Protein AF-X1PJE7-F1 (afdb_monomer)

Nearest PDB structures (foldseek):
  6ztq-assembly1_E  TM=8.064E-01  e=6.069E-01  Mus musculus

Secondary structure (DSSP, 8-state):
-------S--S-GGG-S-EEETTEEE-S--HHHHHHHHHHHHH--S--------

Mean predicted aligned error: 7.22 Å

InterPro domains:
  IPR036249 Thioredoxin-like superfamily [SSF52833] (1-42)
  IPR042128 NuoE domain [cd03064] (1-41)

Solvent-accessible surface area (backbone atoms only — not comparable to full-ato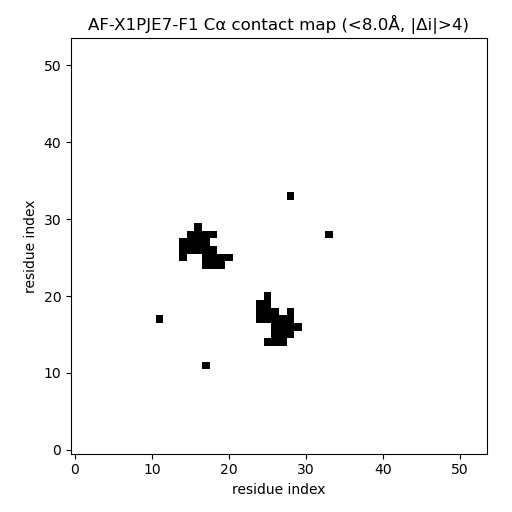m values): 3844 Å² total; per-residue (Å²): 140,88,83,90,78,91,75,94,76,81,89,49,74,94,34,56,49,66,48,74,57,100,84,44,82,42,52,70,54,43,76,69,54,51,50,55,52,49,49,51,62,69,73,47,88,69,83,89,86,79,88,86,80,127

Sequence (54 aa):
MFTLKIVNCLGACALGPVVMVDGEYHGQMTQGKVKRLLDRYTEAAGEKHDPEKS

pLDDT: mean 82.0, std 16.47, range [43.72, 94.88]

Foldseek 3Di:
DDDDDDDDDDPPVVQPPWDDDPNDIDGPDDPVNVVVVVVCCVVDPDDDDDPPDD

Structure (mmCIF, N/CA/C/O backbone):
data_AF-X1PJE7-F1
#
_entry.id   AF-X1PJE7-F1
#
loop_
_atom_site.group_PDB
_atom_site.id
_atom_site.type_symbol
_atom_site.label_atom_id
_atom_site.label_alt_id
_atom_site.label_comp_id
_atom_site.label_asym_id
_atom_site.label_entity_id
_atom_site.label_seq_id
_atom_site.pdbx_PDB_ins_code
_atom_site.Cartn_x
_atom_site.Cartn_y
_atom_site.Cartn_z
_atom_site.occupancy
_atom_site.B_iso_or_equiv
_atom_site.auth_seq_id
_atom_site.auth_comp_id
_atom_site.auth_asym_id
_atom_site.auth_atom_id
_atom_site.pdbx_PDB_model_num
ATOM 1 N N . MET A 1 1 ? -9.638 -16.220 4.586 1.00 79.56 1 MET A N 1
ATOM 2 C CA . MET A 1 1 ? -8.288 -16.533 5.120 1.00 79.56 1 MET A CA 1
ATOM 3 C C . MET A 1 1 ? -7.286 -15.713 4.324 1.00 79.56 1 MET A C 1
ATOM 5 O O . MET A 1 1 ? -7.429 -15.682 3.112 1.00 79.56 1 MET A O 1
ATOM 9 N N . PHE A 1 2 ? -6.322 -15.045 4.964 1.00 86.06 2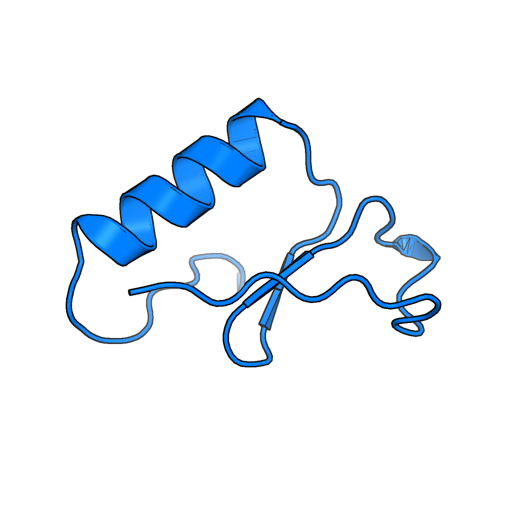 PHE A N 1
ATOM 10 C CA . PHE A 1 2 ? -5.343 -14.189 4.274 1.00 86.06 2 PHE A CA 1
ATOM 11 C C . PHE A 1 2 ? -3.922 -14.715 4.439 1.00 86.06 2 PHE A C 1
ATOM 13 O O . PHE A 1 2 ? -3.602 -15.350 5.441 1.00 86.06 2 PHE A O 1
ATOM 20 N N . THR A 1 3 ? -3.065 -14.406 3.466 1.00 91.69 3 THR A N 1
ATOM 21 C CA . THR A 1 3 ? -1.616 -14.611 3.556 1.00 91.69 3 THR A CA 1
ATOM 22 C C . THR A 1 3 ? -0.922 -13.278 3.328 1.00 91.69 3 THR A C 1
ATOM 24 O O . THR A 1 3 ? -1.085 -12.671 2.273 1.00 91.69 3 THR A O 1
ATOM 27 N N . LEU A 1 4 ? -0.129 -12.835 4.301 1.00 92.50 4 LEU A N 1
ATOM 28 C CA . LEU A 1 4 ? 0.688 -11.635 4.169 1.00 92.50 4 LEU A CA 1
ATOM 29 C C . LEU A 1 4 ? 2.078 -12.015 3.656 1.00 92.50 4 LEU A C 1
ATOM 31 O O . LEU A 1 4 ? 2.743 -12.874 4.234 1.00 92.50 4 LEU A O 1
ATOM 35 N N . LYS A 1 5 ? 2.528 -11.350 2.593 1.00 91.56 5 LYS A N 1
ATOM 36 C CA . LYS A 1 5 ? 3.894 -11.467 2.076 1.00 91.56 5 LYS A CA 1
ATOM 37 C C . LYS A 1 5 ? 4.524 -10.085 2.020 1.00 91.56 5 LYS A C 1
ATOM 39 O O . LYS A 1 5 ? 3.917 -9.150 1.505 1.00 91.56 5 LYS A O 1
ATOM 44 N N . ILE A 1 6 ? 5.743 -9.973 2.537 1.00 92.44 6 ILE A N 1
ATOM 45 C CA . ILE A 1 6 ? 6.553 -8.764 2.402 1.00 92.44 6 ILE A CA 1
ATOM 46 C C . ILE A 1 6 ? 7.334 -8.897 1.101 1.00 92.44 6 ILE A C 1
ATOM 48 O O . ILE A 1 6 ? 8.013 -9.897 0.874 1.00 92.44 6 ILE A O 1
ATOM 52 N N . VAL A 1 7 ? 7.207 -7.898 0.239 1.00 92.25 7 VAL A N 1
ATOM 53 C CA . VAL 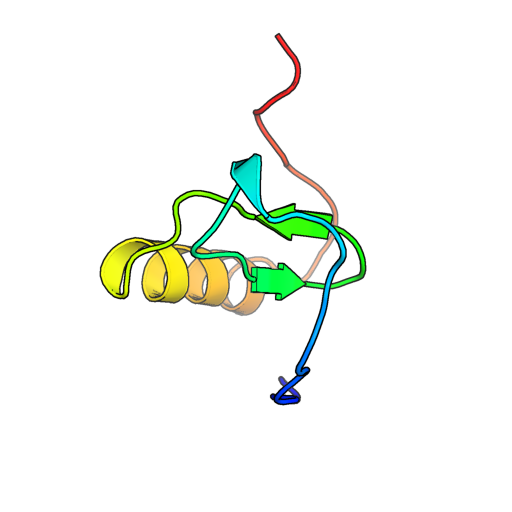A 1 7 ? 7.892 -7.832 -1.051 1.00 92.25 7 VAL A CA 1
ATOM 54 C C . VAL A 1 7 ? 8.739 -6.573 -1.099 1.00 92.25 7 VAL A C 1
ATOM 56 O O . VAL A 1 7 ? 8.328 -5.523 -0.611 1.00 92.25 7 VAL A O 1
ATOM 59 N N . ASN A 1 8 ? 9.928 -6.682 -1.688 1.00 91.12 8 ASN A N 1
ATOM 60 C CA . ASN A 1 8 ? 10.878 -5.571 -1.717 1.00 91.12 8 ASN A CA 1
ATOM 61 C C . ASN A 1 8 ? 10.541 -4.552 -2.811 1.00 91.12 8 ASN A C 1
ATOM 63 O O . ASN A 1 8 ? 10.661 -3.351 -2.593 1.00 91.12 8 ASN A O 1
ATOM 67 N N . CYS A 1 9 ? 10.141 -5.020 -3.998 1.00 91.25 9 CYS A N 1
ATOM 68 C CA . CYS A 1 9 ? 9.851 -4.159 -5.137 1.00 91.25 9 CYS A CA 1
ATOM 69 C C . CYS A 1 9 ? 8.597 -4.629 -5.871 1.00 91.25 9 CYS A C 1
ATOM 71 O O . CYS A 1 9 ? 8.428 -5.816 -6.138 1.00 91.25 9 CYS A O 1
ATOM 73 N N . LEU A 1 10 ? 7.748 -3.660 -6.209 1.00 90.81 10 LEU A N 1
ATOM 74 C CA . LEU A 1 10 ? 6.514 -3.836 -6.973 1.00 90.81 10 LEU A CA 1
ATOM 75 C C . LEU A 1 10 ? 6.508 -3.018 -8.275 1.00 90.81 10 LEU A C 1
ATOM 77 O O . LEU A 1 10 ? 5.505 -2.986 -8.975 1.00 90.81 10 LEU A O 1
ATOM 81 N N . GLY A 1 11 ? 7.598 -2.306 -8.589 1.00 91.62 11 GLY A N 1
ATOM 82 C CA . GLY A 1 11 ? 7.699 -1.470 -9.793 1.00 91.62 11 GLY A CA 1
ATOM 83 C C . GLY A 1 11 ? 6.751 -0.261 -9.831 1.00 91.62 11 GLY A C 1
ATOM 84 O O . GLY A 1 11 ? 6.702 0.444 -10.830 1.00 91.62 11 GLY A O 1
ATOM 85 N N . ALA A 1 12 ? 6.024 0.010 -8.746 1.00 90.50 12 ALA A N 1
ATOM 86 C CA . ALA A 1 12 ? 4.987 1.036 -8.657 1.00 90.50 12 ALA A CA 1
ATOM 87 C C . ALA A 1 12 ? 5.435 2.240 -7.807 1.00 90.50 12 ALA A C 1
ATOM 89 O O . ALA A 1 12 ? 4.691 2.725 -6.956 1.00 90.50 12 ALA A O 1
ATOM 90 N N . CYS A 1 13 ? 6.671 2.713 -8.000 1.00 90.62 13 CYS A N 1
ATOM 91 C CA . CYS A 1 13 ? 7.288 3.734 -7.142 1.00 90.62 13 CYS A CA 1
ATOM 92 C C . CYS A 1 13 ? 6.462 5.030 -7.051 1.00 90.62 13 CYS A C 1
ATOM 94 O O . CYS A 1 13 ? 6.345 5.601 -5.972 1.00 90.62 13 CYS A O 1
ATOM 96 N N . ALA A 1 14 ? 5.829 5.452 -8.150 1.00 91.44 14 ALA A N 1
ATOM 97 C CA . ALA A 1 14 ? 4.959 6.633 -8.181 1.00 91.44 14 ALA A CA 1
ATOM 98 C C . ALA A 1 14 ? 3.666 6.474 -7.352 1.00 91.44 14 ALA A C 1
ATOM 100 O O . ALA A 1 14 ? 3.029 7.463 -7.003 1.00 91.44 14 ALA A O 1
ATOM 101 N N . LEU A 1 15 ? 3.281 5.237 -7.027 1.00 89.19 15 LEU A N 1
ATOM 102 C CA . LEU A 1 15 ? 2.076 4.892 -6.271 1.00 89.19 15 LEU A CA 1
ATOM 103 C C . LEU A 1 15 ? 2.372 4.569 -4.799 1.00 89.19 15 LEU A C 1
ATOM 105 O O . LEU A 1 15 ? 1.450 4.230 -4.056 1.00 89.19 15 LEU A O 1
ATOM 109 N N . GLY A 1 16 ? 3.634 4.657 -4.367 1.00 85.25 16 GLY A N 1
ATOM 110 C CA . GLY A 1 16 ? 4.018 4.358 -2.989 1.00 85.25 16 GLY A CA 1
ATOM 111 C C . GLY A 1 16 ? 3.315 5.278 -1.976 1.00 85.25 16 GLY A C 1
ATOM 112 O O . GLY A 1 16 ? 3.152 6.465 -2.264 1.00 85.25 16 GLY A O 1
ATOM 113 N N . PRO A 1 17 ? 2.923 4.787 -0.780 1.00 91.62 17 PRO A N 1
ATOM 114 C CA . PRO A 1 17 ? 2.885 3.395 -0.301 1.00 91.62 17 PRO A CA 1
ATOM 115 C C . PRO A 1 17 ? 1.853 2.533 -1.048 1.00 91.62 17 PRO A C 1
ATOM 117 O O . PRO A 1 17 ? 0.731 2.982 -1.274 1.00 91.62 17 PRO A O 1
ATOM 120 N N . VAL A 1 18 ? 2.206 1.287 -1.389 1.00 93.62 18 VAL A N 1
ATOM 121 C CA . VAL A 1 18 ? 1.387 0.404 -2.241 1.00 93.62 18 VAL A CA 1
ATOM 122 C C . VAL A 1 18 ? 1.203 -0.988 -1.627 1.00 93.62 18 VAL A C 1
ATOM 124 O O . VAL A 1 18 ? 2.125 -1.532 -1.021 1.00 93.62 18 VAL A O 1
ATOM 127 N N . VAL A 1 19 ? 0.011 -1.561 -1.793 1.00 93.25 19 VAL A N 1
ATOM 128 C CA . VAL A 1 19 ? -0.340 -2.943 -1.426 1.00 93.25 19 VAL A CA 1
ATOM 129 C C . VAL A 1 19 ? -0.921 -3.634 -2.656 1.00 93.25 19 VAL A C 1
ATOM 131 O O . VAL A 1 19 ? -1.634 -2.998 -3.425 1.00 93.25 19 VAL A O 1
ATOM 134 N N . MET A 1 20 ? -0.626 -4.921 -2.842 1.00 90.62 20 MET A N 1
ATOM 135 C CA . MET A 1 20 ? -1.249 -5.744 -3.878 1.00 90.62 20 MET A CA 1
ATOM 136 C C . MET A 1 20 ? -2.147 -6.797 -3.231 1.00 90.62 20 MET A C 1
ATOM 138 O O . MET A 1 20 ? -1.685 -7.524 -2.349 1.00 90.62 20 MET A O 1
ATOM 142 N N . VAL A 1 21 ? -3.401 -6.892 -3.670 1.00 91.62 21 VAL A N 1
ATOM 143 C CA . VAL A 1 21 ? -4.340 -7.946 -3.255 1.00 91.62 21 VAL A CA 1
ATOM 144 C C . VAL A 1 21 ? -4.869 -8.614 -4.515 1.00 91.62 21 VAL A C 1
ATOM 146 O O . VAL A 1 21 ? -5.296 -7.924 -5.428 1.00 91.62 21 VAL A O 1
ATOM 149 N N . ASP A 1 22 ? -4.747 -9.939 -4.605 1.00 87.56 22 ASP A N 1
ATOM 150 C CA . ASP A 1 22 ? -5.207 -10.740 -5.753 1.00 87.56 22 ASP A CA 1
ATOM 151 C C . ASP A 1 22 ? -4.740 -10.243 -7.141 1.00 87.56 22 ASP A C 1
ATOM 153 O O . ASP A 1 22 ? -5.376 -10.485 -8.163 1.00 87.56 22 ASP A O 1
ATOM 157 N N . GLY A 1 23 ? -3.575 -9.584 -7.193 1.00 87.81 23 GLY A N 1
ATOM 158 C CA . GLY A 1 23 ? -2.988 -9.027 -8.419 1.00 87.81 23 GLY A CA 1
ATOM 159 C C . GLY A 1 23 ? -3.354 -7.566 -8.701 1.00 87.81 23 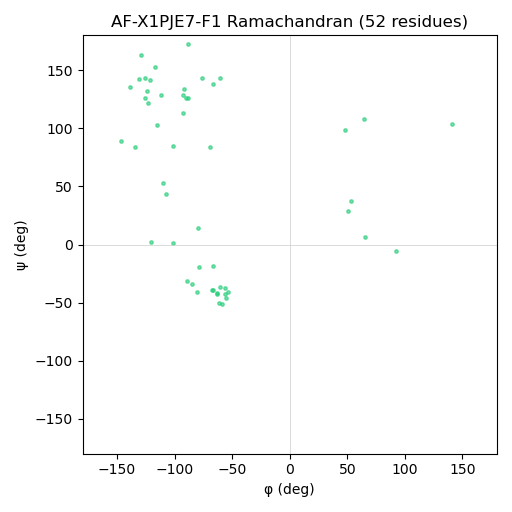GLY A C 1
ATOM 160 O O . GLY A 1 23 ? -2.785 -6.968 -9.615 1.00 87.81 23 GLY A O 1
ATOM 161 N N . GLU A 1 24 ? -4.235 -6.967 -7.902 1.00 89.06 24 GLU A N 1
ATOM 162 C CA . GLU A 1 24 ? -4.648 -5.570 -8.026 1.00 89.06 24 GLU A CA 1
ATOM 163 C C . GLU A 1 24 ? -3.773 -4.655 -7.170 1.00 89.06 24 GLU A C 1
ATOM 165 O O . GLU A 1 24 ? -3.489 -4.945 -6.007 1.00 89.06 24 GLU A O 1
ATOM 170 N N . TYR A 1 25 ? -3.328 -3.539 -7.752 1.0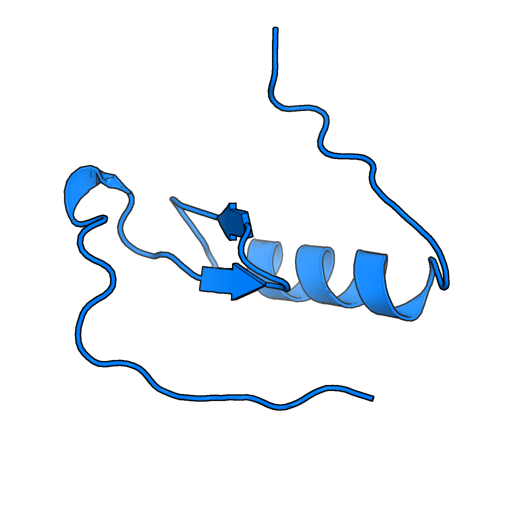0 91.56 25 TYR A N 1
ATOM 171 C CA . TYR A 1 25 ? -2.480 -2.558 -7.080 1.00 91.56 25 TYR A CA 1
ATOM 172 C C . TYR A 1 25 ? -3.325 -1.490 -6.394 1.00 91.56 25 TYR A C 1
ATOM 174 O O . TYR A 1 25 ? -4.090 -0.776 -7.033 1.00 91.56 25 TYR A O 1
ATOM 182 N N . HIS A 1 26 ? -3.088 -1.296 -5.103 1.00 92.56 26 HIS A N 1
ATOM 183 C CA . HIS A 1 26 ? -3.690 -0.235 -4.311 1.00 92.56 26 HIS A CA 1
ATOM 184 C C . HIS A 1 26 ? -2.588 0.719 -3.849 1.00 92.56 26 HIS A C 1
ATOM 186 O O . HIS A 1 26 ? -1.819 0.398 -2.943 1.00 92.56 26 HIS A O 1
ATOM 192 N N . GLY A 1 27 ? -2.478 1.873 -4.508 1.00 93.31 27 GLY A N 1
ATOM 193 C CA . GLY A 1 27 ? -1.503 2.919 -4.186 1.00 93.31 27 GLY A CA 1
ATOM 194 C C . GLY A 1 27 ? -1.997 3.917 -3.139 1.00 93.31 27 GLY A C 1
ATOM 195 O O . GLY A 1 27 ? -3.168 3.918 -2.759 1.00 93.31 27 GLY A O 1
ATOM 196 N N . GLN A 1 28 ? -1.109 4.804 -2.682 1.00 93.44 28 GLN A N 1
ATOM 197 C CA . GLN A 1 28 ? -1.430 5.849 -1.694 1.00 93.44 28 GLN A CA 1
ATOM 198 C C . GLN A 1 28 ? -2.089 5.278 -0.422 1.00 93.44 28 GLN A C 1
ATOM 200 O O . GLN A 1 28 ? -3.042 5.848 0.136 1.00 93.44 28 GLN A O 1
ATOM 205 N N . MET A 1 29 ? -1.623 4.103 0.004 1.00 94.00 29 MET A N 1
ATOM 206 C CA . MET A 1 29 ? -2.190 3.362 1.123 1.00 94.00 29 MET A CA 1
ATOM 207 C C . MET A 1 29 ? -1.793 3.969 2.464 1.00 94.00 29 MET A C 1
ATOM 209 O O . MET A 1 29 ? -0.676 4.431 2.681 1.00 94.00 29 MET A O 1
ATOM 213 N N . THR A 1 30 ? -2.739 3.924 3.395 1.00 94.88 30 THR A N 1
ATOM 214 C CA . THR A 1 30 ? -2.555 4.285 4.802 1.00 94.88 30 THR A CA 1
ATOM 215 C C . THR A 1 30 ? -3.093 3.153 5.666 1.00 94.88 30 THR A C 1
ATOM 217 O O . THR A 1 30 ? -3.891 2.343 5.195 1.00 94.88 30 THR A O 1
ATOM 220 N N . GLN A 1 31 ? -2.724 3.108 6.946 1.00 93.50 31 GLN A N 1
ATOM 221 C CA . GLN A 1 31 ? -3.206 2.071 7.871 1.00 93.50 31 GLN A CA 1
ATOM 222 C C . GLN A 1 31 ? -4.745 1.969 7.891 1.00 93.50 31 GLN A C 1
ATOM 224 O O . GLN A 1 31 ? -5.300 0.874 7.852 1.00 93.50 31 GLN A O 1
ATOM 229 N N . GLY A 1 32 ? -5.443 3.112 7.863 1.00 94.88 32 GLY A N 1
ATOM 230 C CA . GLY A 1 32 ? -6.907 3.149 7.792 1.00 94.88 32 GLY A CA 1
ATOM 231 C C . GLY A 1 32 ? -7.468 2.627 6.465 1.00 94.88 32 GLY A C 1
ATOM 232 O O . GLY A 1 32 ? -8.465 1.906 6.472 1.00 94.88 32 GLY A O 1
ATOM 233 N N . LYS A 1 33 ? -6.822 2.940 5.331 1.00 91.75 33 LYS A N 1
ATOM 234 C CA . LYS A 1 33 ? -7.219 2.412 4.014 1.00 91.75 33 LYS A CA 1
ATOM 235 C C . LYS A 1 33 ? -6.996 0.905 3.921 1.00 91.75 33 LYS A C 1
ATOM 237 O O . LYS A 1 33 ? -7.861 0.215 3.401 1.00 91.75 33 LYS A O 1
ATOM 242 N N . VAL A 1 34 ? -5.895 0.396 4.478 1.00 92.88 34 VAL A N 1
ATOM 243 C CA . VAL A 1 34 ? -5.610 -1.046 4.528 1.00 92.88 34 VAL A CA 1
ATOM 244 C C . VAL A 1 34 ? -6.656 -1.776 5.367 1.00 92.88 34 VAL A C 1
ATOM 246 O O . VAL A 1 34 ? -7.156 -2.806 4.932 1.00 92.88 34 VAL A O 1
ATOM 249 N N . LYS A 1 35 ? -7.053 -1.228 6.524 1.00 91.94 35 LYS A N 1
ATOM 250 C CA . LYS A 1 35 ? -8.120 -1.825 7.339 1.00 91.94 35 LYS A CA 1
ATOM 251 C C . LYS A 1 35 ? -9.436 -1.921 6.560 1.00 91.94 35 LYS A C 1
ATOM 253 O O . LYS A 1 35 ? -9.964 -3.012 6.412 1.00 91.94 35 LYS A O 1
ATOM 258 N N . ARG A 1 36 ? -9.886 -0.814 5.956 1.00 90.75 36 ARG A N 1
ATOM 259 C CA . ARG A 1 36 ? -11.100 -0.794 5.115 1.00 90.75 36 ARG A CA 1
ATOM 260 C C . ARG A 1 36 ? -11.003 -1.731 3.911 1.00 90.75 36 ARG A C 1
ATOM 262 O O . ARG A 1 36 ? -12.001 -2.308 3.499 1.0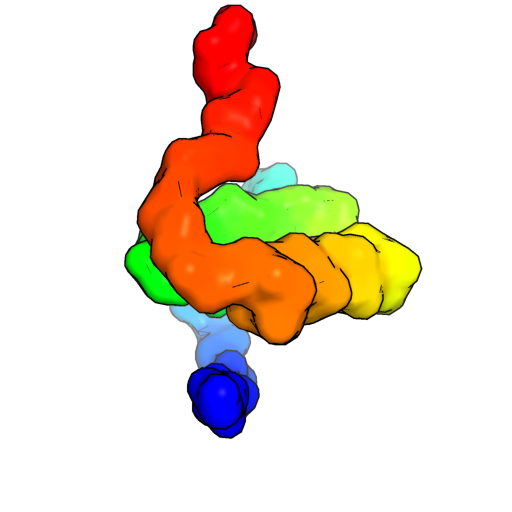0 90.75 36 ARG A O 1
ATOM 269 N N . LEU A 1 37 ? -9.816 -1.851 3.314 1.00 90.19 37 LEU A N 1
ATOM 270 C CA . LEU A 1 37 ? -9.562 -2.781 2.219 1.00 90.19 37 LEU A CA 1
ATOM 271 C C . LEU A 1 37 ? -9.787 -4.222 2.684 1.00 90.19 37 LEU A C 1
ATOM 273 O O . LEU A 1 37 ? -10.540 -4.938 2.040 1.00 90.19 37 LEU A O 1
ATOM 277 N N . LEU A 1 38 ? -9.189 -4.616 3.810 1.00 89.75 38 LEU A N 1
ATOM 278 C CA . LEU A 1 38 ? -9.354 -5.953 4.384 1.00 89.75 38 LEU A CA 1
ATOM 279 C C . LEU A 1 38 ? -10.802 -6.228 4.801 1.00 89.75 38 LEU A C 1
ATOM 281 O O . LEU A 1 38 ? -11.294 -7.310 4.494 1.00 89.75 38 LEU A O 1
ATOM 285 N N . ASP A 1 39 ? -11.479 -5.247 5.409 1.00 89.31 39 ASP A N 1
ATOM 286 C CA . ASP A 1 39 ? -12.885 -5.351 5.821 1.00 89.31 39 ASP A CA 1
ATOM 287 C C . ASP A 1 39 ? -13.772 -5.730 4.61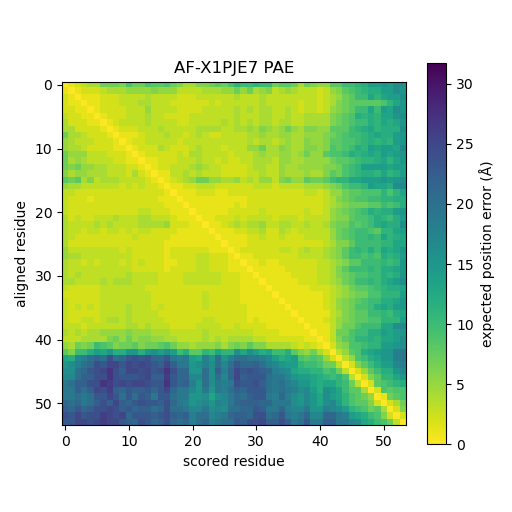3 1.00 89.31 39 ASP A C 1
ATOM 289 O O . ASP A 1 39 ? -14.524 -6.707 4.676 1.00 89.31 39 ASP A O 1
ATOM 293 N N . ARG A 1 40 ? -13.571 -5.069 3.456 1.00 86.31 40 ARG A N 1
ATOM 294 C CA . ARG A 1 40 ? -14.267 -5.403 2.196 1.00 86.31 40 ARG A CA 1
ATOM 295 C C . ARG A 1 40 ? -14.063 -6.860 1.771 1.00 86.31 40 ARG A C 1
ATOM 297 O O . ARG A 1 40 ? -15.024 -7.500 1.369 1.00 86.31 40 ARG A O 1
ATOM 304 N N . TYR A 1 41 ? -12.849 -7.396 1.885 1.00 84.38 41 TYR A N 1
ATOM 305 C CA . TYR A 1 41 ? -12.549 -8.782 1.493 1.00 84.38 41 TYR A CA 1
ATOM 306 C C . TYR A 1 41 ? -12.996 -9.828 2.526 1.00 84.38 41 TYR A C 1
ATOM 308 O O . TYR A 1 41 ? -13.120 -11.007 2.194 1.00 84.38 41 TYR A O 1
ATOM 316 N N . THR A 1 42 ? -13.225 -9.433 3.782 1.00 82.44 42 THR A N 1
ATOM 317 C CA . THR A 1 42 ? -13.800 -10.311 4.815 1.00 82.44 42 THR A CA 1
ATOM 318 C C . THR A 1 42 ? -15.321 -10.354 4.803 1.00 82.44 42 THR A C 1
ATOM 320 O O . THR A 1 42 ? -15.884 -11.401 5.109 1.00 82.44 42 THR A O 1
ATOM 323 N N . GLU A 1 43 ? -15.983 -9.243 4.473 1.00 70.19 43 GLU A N 1
ATOM 324 C CA . GLU A 1 43 ? -17.447 -9.139 4.477 1.00 70.19 43 GLU A CA 1
ATOM 325 C C . GLU A 1 43 ? -18.055 -9.540 3.123 1.00 70.19 43 GLU A C 1
ATOM 327 O O . GLU A 1 43 ? -19.136 -10.127 3.081 1.00 70.19 43 GLU A O 1
ATOM 332 N N . ALA A 1 44 ? -17.338 -9.305 2.017 1.00 58.19 44 ALA A N 1
ATOM 333 C CA . ALA A 1 44 ? -17.729 -9.725 0.675 1.00 58.19 44 ALA A CA 1
ATOM 334 C C . ALA A 1 44 ? -16.957 -10.984 0.255 1.00 58.19 44 ALA A C 1
ATOM 336 O O . ALA A 1 44 ? -15.938 -10.929 -0.432 1.00 58.19 44 ALA A O 1
ATOM 337 N N . ALA A 1 45 ? -17.448 -12.158 0.642 1.00 50.72 45 ALA A N 1
ATOM 338 C CA . ALA A 1 45 ? -17.052 -13.392 -0.023 1.00 50.72 45 ALA A CA 1
ATOM 339 C C . ALA A 1 45 ? -17.635 -13.407 -1.452 1.00 50.72 45 ALA A C 1
ATOM 341 O O . ALA A 1 45 ? -18.708 -13.960 -1.673 1.00 50.72 45 ALA A O 1
ATOM 342 N N . GLY A 1 46 ? -16.951 -12.780 -2.416 1.00 50.72 46 GLY A N 1
ATOM 343 C CA . GLY A 1 46 ? -17.262 -12.930 -3.840 1.00 50.72 46 GLY A CA 1
ATOM 344 C C . GLY A 1 46 ? -17.141 -11.658 -4.678 1.00 50.72 46 GLY A C 1
ATOM 345 O O . GLY A 1 46 ? -18.044 -10.836 -4.693 1.00 50.72 46 GLY A O 1
ATOM 346 N N . GLU A 1 47 ? -16.049 -11.603 -5.440 1.00 50.09 47 GLU A N 1
ATOM 347 C CA . GLU A 1 47 ? -15.936 -11.027 -6.788 1.00 50.09 47 GLU A CA 1
ATOM 348 C C . GLU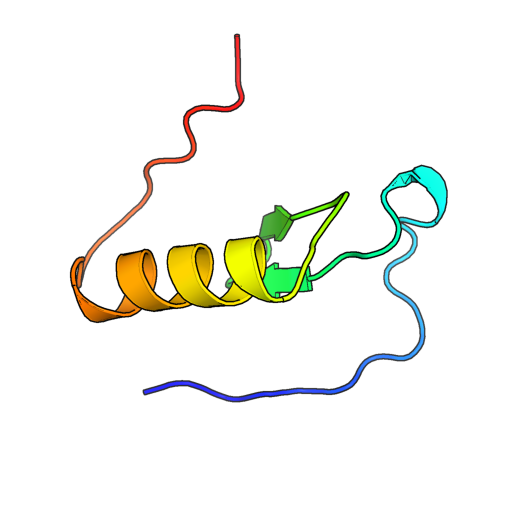 A 1 47 ? -16.161 -9.505 -6.987 1.00 50.09 47 GLU A C 1
ATOM 350 O O . GLU A 1 47 ? -17.276 -9.001 -7.024 1.00 50.09 47 GLU A O 1
ATOM 355 N N . LYS A 1 48 ? -15.037 -8.813 -7.245 1.00 52.88 48 LYS A N 1
ATOM 356 C CA . LYS A 1 48 ? -14.865 -7.623 -8.108 1.00 52.88 48 LYS A CA 1
ATOM 357 C C . LYS A 1 48 ? -15.869 -6.474 -7.918 1.00 52.88 48 LYS A C 1
ATOM 359 O O . LYS A 1 48 ? -16.899 -6.404 -8.582 1.00 52.88 48 LYS A O 1
ATOM 364 N N . HIS A 1 49 ? -15.463 -5.460 -7.157 1.00 43.72 49 HIS A N 1
ATOM 365 C CA . HIS A 1 49 ? -15.958 -4.099 -7.358 1.00 43.72 49 HIS A CA 1
ATOM 366 C C . HIS A 1 49 ? -14.853 -3.097 -7.027 1.00 43.72 49 HIS A C 1
ATOM 368 O O . HIS A 1 49 ? -14.709 -2.650 -5.886 1.00 43.72 49 HIS A O 1
ATOM 374 N N . ASP A 1 50 ? -14.056 -2.771 -8.039 1.00 51.41 50 ASP A N 1
ATOM 375 C CA . ASP A 1 50 ? -13.189 -1.605 -8.008 1.00 51.41 50 ASP A CA 1
ATOM 376 C C . ASP A 1 50 ? -13.946 -0.420 -8.642 1.00 51.41 50 ASP A C 1
ATOM 378 O O . ASP A 1 50 ? -14.293 -0.479 -9.825 1.00 51.41 50 ASP A O 1
ATOM 382 N N . PRO A 1 51 ? -14.290 0.628 -7.870 1.00 55.50 51 PRO A N 1
ATOM 383 C CA . PRO A 1 51 ? -14.928 1.830 -8.397 1.00 55.50 51 PRO A CA 1
ATOM 384 C C . PRO A 1 51 ? -13.950 2.820 -9.066 1.00 55.50 51 PRO A C 1
ATOM 386 O O . PRO A 1 51 ? -14.346 3.955 -9.314 1.00 55.50 51 PRO A O 1
ATOM 389 N N . GLU A 1 52 ? -12.704 2.449 -9.392 1.00 53.00 52 GLU A N 1
ATOM 390 C CA . GLU A 1 52 ? -11.694 3.375 -9.935 1.00 53.00 52 GLU A CA 1
ATOM 391 C C . GLU A 1 52 ? -11.358 3.106 -11.417 1.00 53.00 52 GLU A C 1
ATOM 393 O O . GLU A 1 52 ? -10.208 2.997 -11.842 1.00 53.00 52 GLU A O 1
ATOM 398 N N . LYS A 1 53 ? -12.402 3.063 -12.252 1.00 45.91 53 LYS A N 1
ATOM 399 C CA . LYS A 1 53 ? -12.295 3.394 -13.681 1.00 45.91 53 LYS A CA 1
ATOM 400 C C 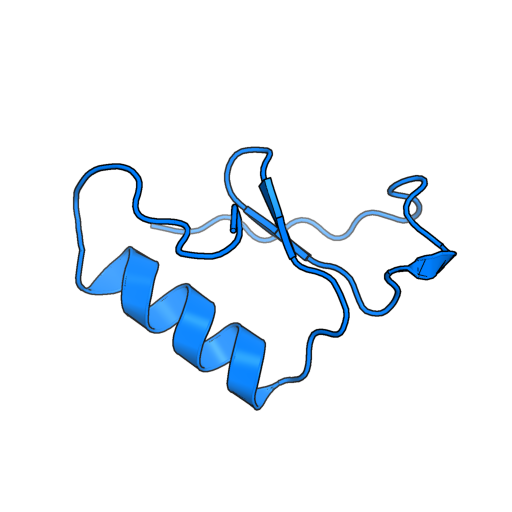. LYS A 1 53 ? -13.461 4.310 -14.074 1.00 45.91 53 LYS A C 1
ATOM 402 O O . LYS A 1 53 ? -14.490 3.845 -14.560 1.00 45.91 53 LYS A O 1
ATOM 407 N N . SER A 1 54 ? -13.300 5.612 -13.835 1.00 44.59 54 SER A N 1
ATOM 408 C CA . SER A 1 54 ? -13.998 6.698 -14.547 1.00 44.59 54 SER A CA 1
ATOM 409 C C . SER A 1 54 ? -12.970 7.561 -15.256 1.00 44.59 54 SER A C 1
ATOM 411 O O . SER A 1 54 ? -11.906 7.802 -14.645 1.00 44.59 54 SER A O 1
#

Organism: NCBI:txid412755

Radius of gyration: 11.74 Å; Cα contacts (8 Å, |Δi|>4): 24; chains: 1; bounding box: 29×23×22 Å